Protein AF-A0A917V5T8-F1 (afdb_monomer_lite)

Organism: NCBI:txid690164

pLDDT: mean 91.97, std 6.27, range [68.06, 97.38]

Foldseek 3Di:
DEKEFAWDWDDDPVAIWTFTPWIWDDDDPDTHTPRVQDDRPDTHRDPLRVLVVVCVSVVHDSVPYHYDYD

Structure (mmCIF, N/CA/C/O backbone):
data_AF-A0A917V5T8-F1
#
_entry.id   AF-A0A917V5T8-F1
#
loop_
_atom_site.group_PDB
_atom_site.id
_atom_site.type_symbol
_atom_site.label_atom_id
_atom_site.label_alt_id
_atom_site.label_comp_id
_atom_site.label_asym_id
_atom_site.label_entity_id
_atom_site.label_seq_id
_atom_site.pdbx_PDB_ins_code
_atom_site.Cartn_x
_atom_site.Cartn_y
_atom_site.Cartn_z
_atom_site.occupancy
_atom_site.B_iso_or_equiv
_atom_site.auth_seq_id
_atom_site.auth_comp_id
_atom_site.auth_asym_id
_atom_site.auth_atom_id
_atom_site.pdbx_PDB_model_num
ATOM 1 N N . MET A 1 1 ? -2.999 2.411 11.369 1.00 88.81 1 MET A N 1
ATOM 2 C CA . MET A 1 1 ? -3.702 1.368 10.601 1.00 88.81 1 MET A CA 1
ATOM 3 C C . MET A 1 1 ? -2.701 0.338 10.140 1.00 88.81 1 MET A C 1
ATOM 5 O O . MET A 1 1 ? -1.684 0.699 9.559 1.00 88.81 1 MET A O 1
ATOM 9 N N . GLN A 1 2 ? -2.993 -0.923 10.430 1.00 93.06 2 GLN A N 1
ATOM 10 C CA . GLN A 1 2 ? -2.168 -2.054 10.033 1.00 93.06 2 GLN A CA 1
ATOM 11 C C . GLN A 1 2 ? -2.811 -2.742 8.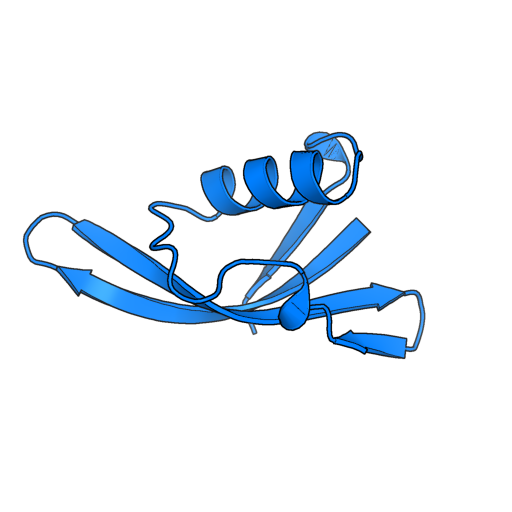838 1.00 93.06 2 GLN A C 1
ATOM 13 O O . GLN A 1 2 ? -3.996 -3.078 8.876 1.00 93.06 2 GLN A O 1
ATOM 18 N N . PHE A 1 3 ? -2.023 -2.938 7.790 1.00 94.50 3 PHE A N 1
ATOM 19 C CA . PHE A 1 3 ? -2.424 -3.627 6.581 1.00 94.50 3 PHE A CA 1
ATOM 20 C C . PHE A 1 3 ? -1.593 -4.887 6.396 1.00 94.50 3 PHE A C 1
ATOM 22 O O . PHE A 1 3 ? -0.380 -4.888 6.602 1.00 94.50 3 PHE A O 1
ATOM 29 N N . GLU A 1 4 ? -2.255 -5.949 5.970 1.00 95.31 4 GLU A N 1
ATOM 30 C CA . GLU A 1 4 ? -1.627 -7.185 5.538 1.00 95.31 4 GLU A CA 1
ATOM 31 C C . GLU A 1 4 ? -1.880 -7.362 4.044 1.00 95.31 4 GLU A C 1
ATOM 33 O O . GLU A 1 4 ? -3.024 -7.261 3.586 1.00 95.31 4 GLU A O 1
ATOM 38 N N . ILE A 1 5 ? -0.820 -7.621 3.287 1.00 95.38 5 ILE A N 1
ATOM 39 C CA . ILE A 1 5 ? -0.893 -7.812 1.842 1.00 95.38 5 ILE A CA 1
ATOM 40 C C . ILE A 1 5 ? -0.418 -9.195 1.429 1.00 95.38 5 ILE A C 1
ATOM 42 O O . ILE A 1 5 ? 0.483 -9.768 2.035 1.00 95.38 5 ILE A O 1
ATOM 46 N N . GLN A 1 6 ? -1.001 -9.683 0.341 1.00 95.62 6 GLN A N 1
ATOM 47 C CA . GLN A 1 6 ? -0.458 -10.783 -0.447 1.00 95.62 6 GLN A CA 1
ATOM 48 C C . GLN A 1 6 ? 0.113 -10.187 -1.736 1.00 95.62 6 GLN A C 1
ATOM 50 O O . GLN A 1 6 ? -0.665 -9.861 -2.644 1.00 95.62 6 GLN A O 1
ATOM 55 N N . PRO A 1 7 ? 1.434 -9.949 -1.805 1.00 95.12 7 PRO A N 1
ATOM 56 C CA . PRO A 1 7 ? 2.062 -9.432 -3.008 1.00 95.12 7 PRO A CA 1
ATOM 57 C C . PRO A 1 7 ? 2.171 -10.534 -4.065 1.00 95.12 7 PRO A C 1
ATOM 59 O O . PRO A 1 7 ? 2.490 -11.680 -3.760 1.00 95.12 7 PRO A O 1
ATOM 62 N N . ASN A 1 8 ? 1.953 -10.171 -5.321 1.00 95.19 8 ASN A N 1
ATOM 63 C CA . ASN A 1 8 ? 2.350 -10.973 -6.467 1.00 95.19 8 ASN A CA 1
ATOM 64 C C . ASN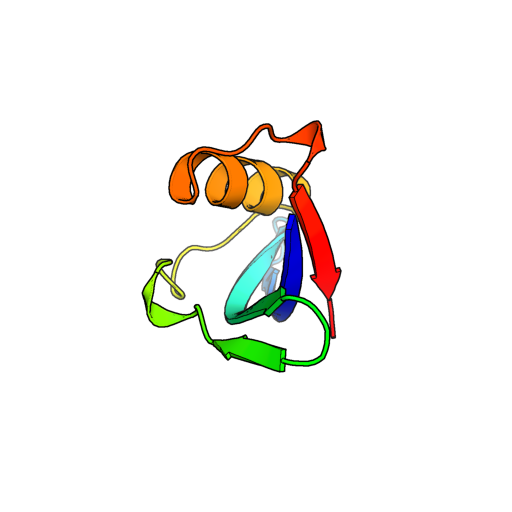 A 1 8 ? 3.546 -10.281 -7.126 1.00 95.19 8 ASN A C 1
ATOM 66 O O . ASN A 1 8 ? 3.388 -9.220 -7.734 1.00 95.19 8 ASN A O 1
ATOM 70 N N . VAL A 1 9 ? 4.737 -10.843 -6.918 1.00 93.44 9 VAL A N 1
ATOM 71 C CA . VAL A 1 9 ? 6.004 -10.256 -7.367 1.00 93.44 9 VAL A CA 1
ATOM 72 C C . VAL A 1 9 ? 6.228 -10.597 -8.835 1.00 93.44 9 VAL A C 1
ATOM 74 O O . VAL A 1 9 ? 6.263 -11.767 -9.208 1.00 93.44 9 VAL A O 1
ATOM 77 N N . ASP A 1 10 ? 6.416 -9.563 -9.644 1.00 90.56 10 ASP A N 1
ATOM 78 C CA . ASP A 1 10 ? 6.818 -9.653 -11.041 1.00 90.56 10 ASP A CA 1
ATOM 79 C C . ASP A 1 10 ? 8.291 -9.244 -11.143 1.00 90.56 10 ASP A C 1
ATOM 81 O O . ASP A 1 10 ? 8.644 -8.067 -11.001 1.00 90.56 10 ASP A O 1
ATOM 85 N N . ARG A 1 11 ? 9.160 -10.243 -11.327 1.00 86.50 11 ARG A N 1
ATOM 86 C CA . ARG A 1 11 ? 10.604 -10.037 -11.462 1.00 86.50 11 ARG A CA 1
ATOM 87 C C . ARG A 1 11 ? 10.932 -9.700 -12.903 1.00 86.50 11 ARG A C 1
ATOM 89 O O . ARG A 1 11 ? 10.751 -10.538 -13.788 1.00 86.50 11 ARG A O 1
ATOM 96 N N . ARG A 1 12 ? 11.463 -8.501 -13.133 1.00 81.44 12 ARG A N 1
ATOM 97 C CA . ARG A 1 12 ? 11.877 -8.051 -14.464 1.00 81.44 12 ARG A CA 1
ATOM 98 C C . ARG A 1 12 ? 13.381 -7.795 -14.507 1.00 81.44 12 ARG A C 1
ATOM 100 O O . ARG A 1 12 ? 13.968 -7.474 -13.475 1.00 81.44 12 ARG A O 1
ATOM 107 N N . PRO A 1 13 ? 14.009 -7.886 -15.694 1.00 80.88 13 PRO A N 1
ATOM 108 C CA . PRO A 1 13 ? 15.432 -7.577 -15.858 1.00 80.88 13 PRO A CA 1
ATOM 109 C C . PRO A 1 13 ? 15.804 -6.171 -15.367 1.00 80.88 13 PRO A C 1
ATOM 111 O O . PRO A 1 13 ? 16.894 -5.976 -14.839 1.00 80.88 13 PRO A O 1
ATOM 114 N N . ASP A 1 14 ? 14.871 -5.222 -15.492 1.00 79.88 14 ASP A N 1
ATOM 115 C CA . ASP A 1 14 ? 15.065 -3.806 -15.165 1.00 79.88 14 ASP A CA 1
ATOM 116 C C . ASP A 1 14 ? 14.610 -3.432 -13.737 1.00 79.88 14 ASP A C 1
ATOM 118 O O . ASP A 1 14 ? 14.620 -2.257 -13.372 1.00 79.88 14 ASP A O 1
ATOM 122 N N . GLY A 1 15 ? 14.207 -4.416 -12.921 1.00 80.75 15 GLY A N 1
ATOM 123 C CA . GLY A 1 15 ? 13.795 -4.221 -11.528 1.00 80.75 15 GLY A CA 1
ATOM 124 C C . GLY A 1 15 ? 12.572 -5.045 -11.119 1.00 80.75 15 GLY A C 1
ATOM 125 O O . GLY A 1 15 ? 11.683 -5.325 -11.923 1.00 80.75 15 GLY A O 1
ATOM 126 N N . ASP A 1 16 ? 12.516 -5.419 -9.840 1.00 89.44 16 ASP A N 1
ATOM 127 C CA . ASP A 1 16 ? 11.382 -6.147 -9.270 1.00 89.44 16 ASP A CA 1
ATOM 128 C C . ASP A 1 16 ? 10.215 -5.194 -8.993 1.00 89.44 16 ASP A C 1
ATOM 130 O O . ASP A 1 16 ? 10.365 -4.174 -8.319 1.00 89.44 16 ASP A O 1
ATOM 134 N N . THR A 1 17 ? 9.027 -5.567 -9.463 1.00 94.94 17 THR A N 1
ATOM 135 C CA . THR A 1 17 ? 7.768 -4.898 -9.116 1.00 94.94 17 THR A CA 1
ATOM 136 C C . THR A 1 17 ? 6.833 -5.886 -8.439 1.00 94.94 17 THR A C 1
ATOM 138 O O . THR A 1 17 ? 7.053 -7.097 -8.466 1.00 94.94 17 THR A O 1
ATOM 141 N N . PHE A 1 18 ? 5.768 -5.402 -7.809 1.00 95.75 18 PHE A N 1
ATOM 142 C CA . PHE A 1 18 ? 4.719 -6.287 -7.322 1.00 95.75 18 PHE A CA 1
ATOM 143 C C . PHE A 1 18 ? 3.338 -5.664 -7.462 1.00 95.75 18 PHE A C 1
ATOM 145 O O . PHE A 1 18 ? 3.147 -4.461 -7.310 1.00 95.75 18 PHE A O 1
ATOM 152 N N . THR A 1 19 ? 2.353 -6.514 -7.705 1.00 96.88 19 THR A N 1
ATOM 153 C CA . THR A 1 19 ? 0.934 -6.167 -7.599 1.00 96.88 19 THR A CA 1
ATOM 154 C C . THR A 1 19 ? 0.386 -6.666 -6.265 1.00 96.88 19 THR A C 1
ATOM 156 O O . THR A 1 19 ? 0.959 -7.558 -5.636 1.00 96.88 19 THR A O 1
ATOM 159 N N . VAL A 1 20 ? -0.719 -6.093 -5.788 1.00 96.81 20 VAL A N 1
ATOM 160 C CA . VAL A 1 20 ? -1.354 -6.527 -4.533 1.00 96.81 20 VAL A CA 1
ATOM 161 C C . VAL A 1 20 ? -2.540 -7.429 -4.864 1.00 96.81 20 VAL A C 1
ATOM 163 O O . VAL A 1 20 ? -3.611 -6.951 -5.235 1.00 96.81 20 VAL A O 1
ATOM 166 N N . ALA A 1 21 ? -2.363 -8.745 -4.717 1.00 95.19 21 ALA A N 1
ATOM 167 C CA . ALA A 1 21 ? -3.409 -9.725 -5.011 1.00 95.19 21 ALA A CA 1
ATOM 168 C C . ALA A 1 21 ? -4.556 -9.656 -3.993 1.00 95.19 21 ALA A C 1
ATOM 170 O O . ALA A 1 21 ? -5.734 -9.721 -4.369 1.00 95.19 21 ALA A O 1
ATOM 171 N N . ARG A 1 22 ? -4.202 -9.491 -2.709 1.00 95.81 22 ARG A N 1
ATOM 172 C CA . ARG A 1 22 ? -5.140 -9.226 -1.614 1.00 95.81 22 ARG A CA 1
ATOM 173 C C . ARG A 1 22 ? -4.602 -8.177 -0.649 1.00 95.81 22 ARG A C 1
ATOM 175 O O . ARG A 1 22 ? -3.416 -8.187 -0.324 1.00 95.81 22 ARG A O 1
ATOM 182 N N . LEU A 1 23 ? -5.497 -7.327 -0.159 1.00 96.19 23 LEU A N 1
ATOM 183 C CA . LEU A 1 23 ? -5.250 -6.312 0.859 1.00 96.19 23 LEU A CA 1
ATOM 184 C C . LEU A 1 23 ? -6.241 -6.505 1.999 1.00 96.19 23 LEU A C 1
ATOM 186 O O . LEU A 1 23 ? -7.449 -6.563 1.782 1.00 96.19 23 LEU A O 1
ATOM 190 N N . PHE A 1 24 ? -5.736 -6.521 3.223 1.00 95.56 24 PHE A N 1
ATOM 191 C CA . PHE A 1 24 ? -6.568 -6.610 4.407 1.00 95.56 24 PHE A CA 1
ATOM 192 C C . PHE A 1 24 ? -6.176 -5.561 5.430 1.00 95.56 24 PHE A C 1
ATOM 194 O O . PHE A 1 24 ? -4.993 -5.290 5.607 1.00 95.56 24 PHE A O 1
ATOM 201 N N . ALA A 1 25 ? -7.157 -5.005 6.135 1.0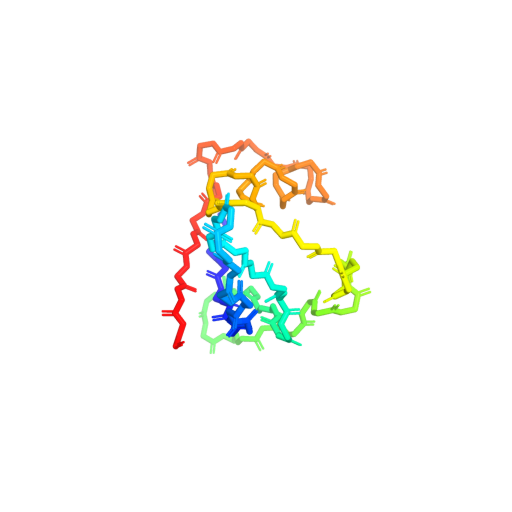0 93.31 25 ALA A N 1
ATOM 202 C CA . ALA A 1 25 ? -6.903 -4.228 7.342 1.00 93.31 25 ALA A CA 1
ATOM 203 C C . ALA A 1 25 ? -7.049 -5.115 8.580 1.00 93.31 25 ALA A C 1
ATOM 205 O O . ALA A 1 25 ? -8.013 -5.882 8.693 1.00 93.31 25 ALA A O 1
ATOM 206 N N . ALA A 1 26 ? -6.106 -4.973 9.508 1.00 85.25 26 ALA A N 1
ATOM 207 C CA . ALA A 1 26 ? -6.233 -5.491 10.859 1.00 85.25 26 ALA A CA 1
ATOM 208 C C . ALA A 1 26 ? -7.002 -4.466 11.708 1.00 85.25 26 ALA A C 1
ATOM 210 O O . ALA A 1 26 ? -6.506 -3.374 11.990 1.00 85.25 26 ALA A O 1
ATOM 211 N N . ASP A 1 27 ? -8.231 -4.824 12.076 1.00 78.69 27 ASP A N 1
ATOM 212 C CA . ASP A 1 27 ? -9.111 -4.060 12.961 1.00 78.69 27 ASP A CA 1
ATOM 213 C C . ASP A 1 27 ? -9.413 -4.932 14.190 1.00 78.69 27 ASP A C 1
ATOM 215 O O . ASP A 1 27 ? -10.340 -5.751 14.208 1.00 78.69 27 ASP A O 1
ATOM 219 N N . GLY A 1 28 ? -8.526 -4.857 15.186 1.00 72.00 28 GLY A N 1
ATOM 220 C CA . GLY A 1 28 ? -8.564 -5.725 16.363 1.00 72.00 28 GLY A CA 1
ATOM 221 C C . GLY A 1 28 ? -8.453 -7.212 15.997 1.00 72.00 28 GLY A C 1
ATOM 222 O O . GLY A 1 28 ? -7.502 -7.630 15.344 1.00 72.00 28 GLY A O 1
ATOM 223 N N . ALA A 1 29 ? -9.430 -8.021 16.420 1.00 68.06 29 ALA A N 1
ATOM 224 C CA . ALA A 1 29 ? -9.463 -9.466 16.166 1.00 68.06 29 ALA A CA 1
ATOM 225 C C . ALA A 1 29 ? -10.012 -9.852 14.778 1.00 68.06 29 ALA A C 1
ATOM 227 O O . ALA A 1 29 ? -10.087 -11.038 14.457 1.00 68.06 29 ALA A O 1
ATOM 228 N N . ARG A 1 30 ? -10.448 -8.883 13.959 1.00 76.38 30 ARG A N 1
ATOM 229 C CA . ARG A 1 30 ? -11.053 -9.154 12.650 1.00 76.38 30 ARG A CA 1
ATOM 230 C C . ARG A 1 30 ? -10.183 -8.620 11.521 1.00 76.38 30 ARG A C 1
ATOM 232 O O . ARG A 1 30 ? -9.763 -7.466 11.504 1.00 76.38 30 ARG A O 1
ATOM 239 N N . ARG A 1 31 ? -9.970 -9.488 10.535 1.00 87.25 31 ARG A N 1
ATOM 240 C CA . ARG A 1 31 ? -9.322 -9.165 9.267 1.00 87.25 31 ARG A CA 1
ATOM 241 C C . ARG A 1 31 ? -10.400 -8.755 8.266 1.00 87.25 31 ARG A C 1
ATOM 243 O O . ARG A 1 31 ? -11.260 -9.566 7.929 1.00 87.25 31 ARG A O 1
ATOM 250 N N . ARG A 1 32 ? -10.380 -7.501 7.808 1.00 91.94 32 ARG A N 1
ATOM 251 C CA . ARG A 1 32 ? -11.334 -6.987 6.809 1.00 91.94 32 ARG A CA 1
ATOM 252 C C . ARG A 1 32 ? -10.679 -6.968 5.435 1.00 91.94 32 ARG A C 1
ATOM 254 O O . ARG A 1 32 ? -9.615 -6.374 5.295 1.00 91.94 32 ARG A O 1
ATOM 261 N N . ASP A 1 33 ? -11.305 -7.592 4.440 1.00 94.19 33 ASP A N 1
ATOM 262 C CA . ASP A 1 33 ? -10.828 -7.553 3.053 1.00 94.19 33 ASP A CA 1
ATOM 263 C C . ASP A 1 33 ? -11.129 -6.187 2.421 1.00 94.19 33 ASP A C 1
ATOM 265 O O . ASP 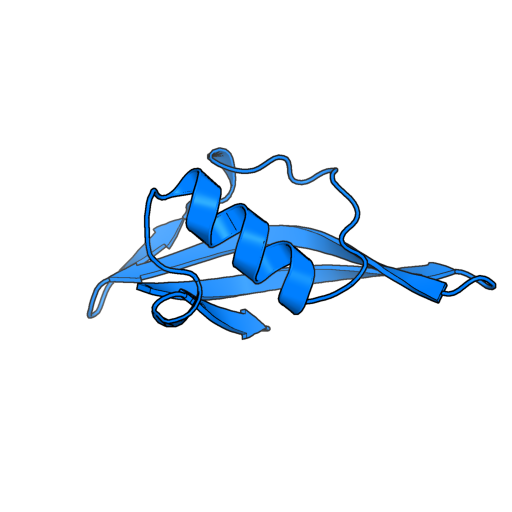A 1 33 ? -12.282 -5.759 2.332 1.00 94.19 33 ASP A O 1
ATOM 269 N N . LEU A 1 34 ? -10.069 -5.496 2.007 1.00 94.75 34 LEU A N 1
ATOM 270 C CA . LEU A 1 34 ? -10.092 -4.176 1.380 1.00 94.75 34 LEU A CA 1
ATOM 271 C C . LEU A 1 34 ? -9.524 -4.211 -0.044 1.00 94.75 34 LEU A C 1
ATOM 273 O O . LEU A 1 34 ? -9.261 -3.164 -0.630 1.00 94.75 34 LEU A O 1
ATOM 277 N N . SER A 1 35 ? -9.351 -5.399 -0.625 1.00 95.31 35 SER A N 1
ATOM 278 C CA . SER A 1 35 ? -8.770 -5.588 -1.960 1.00 95.31 35 SER A CA 1
ATOM 279 C C . SER A 1 35 ? -9.561 -4.869 -3.057 1.00 95.31 35 SER A C 1
ATOM 281 O O . SER A 1 35 ? -8.992 -4.484 -4.070 1.00 95.31 35 SER A O 1
ATOM 283 N N . HIS A 1 36 ? -10.864 -4.662 -2.847 1.00 94.25 36 HIS A N 1
ATOM 284 C CA . HIS A 1 36 ? -11.753 -3.937 -3.759 1.00 94.25 36 HIS A CA 1
ATOM 285 C C . HIS A 1 36 ? -11.572 -2.410 -3.723 1.00 94.25 36 HIS A C 1
ATOM 287 O O . HIS A 1 36 ? -12.137 -1.709 -4.558 1.00 94.25 36 HIS A O 1
ATOM 293 N N . LEU A 1 37 ? -10.826 -1.876 -2.749 1.00 94.38 37 LEU A N 1
ATOM 294 C CA . LEU A 1 37 ? -10.612 -0.436 -2.603 1.00 94.38 37 LEU A CA 1
ATOM 295 C C . LEU A 1 37 ? -9.365 0.063 -3.326 1.00 94.38 37 LEU A C 1
ATOM 297 O O . LEU A 1 37 ? -9.211 1.276 -3.441 1.00 94.38 37 LEU A O 1
ATOM 301 N N . ILE A 1 38 ? -8.506 -0.828 -3.814 1.00 94.00 38 ILE A N 1
ATOM 302 C CA . ILE A 1 38 ? -7.315 -0.479 -4.588 1.00 94.00 38 ILE A CA 1
ATOM 303 C C . ILE A 1 38 ? -7.389 -1.112 -5.974 1.00 94.00 38 ILE A C 1
ATOM 305 O O . ILE A 1 38 ? -8.023 -2.150 -6.164 1.00 94.00 38 ILE A O 1
ATOM 309 N N . ASP A 1 39 ? -6.696 -0.511 -6.935 1.00 95.12 39 ASP A N 1
ATOM 310 C CA . ASP A 1 39 ? -6.408 -1.197 -8.186 1.00 95.12 39 ASP A CA 1
ATOM 311 C C . ASP A 1 39 ? -5.361 -2.293 -7.934 1.00 95.12 39 ASP A C 1
ATOM 313 O O . ASP A 1 39 ? -4.239 -2.026 -7.497 1.00 95.12 39 ASP A O 1
ATOM 317 N N . ARG A 1 40 ? -5.749 -3.545 -8.186 1.00 94.75 40 ARG A N 1
ATOM 318 C CA . ARG A 1 40 ? -4.895 -4.728 -8.002 1.00 94.75 40 ARG A CA 1
ATOM 319 C C . ARG A 1 40 ? -3.979 -4.996 -9.191 1.00 94.75 40 ARG A C 1
ATOM 321 O O . ARG A 1 40 ? -3.101 -5.841 -9.079 1.00 94.75 40 ARG A O 1
ATOM 328 N N . SER A 1 41 ? -4.188 -4.314 -10.314 1.00 94.75 41 SER A N 1
ATOM 329 C CA . SER A 1 41 ? -3.325 -4.399 -11.493 1.00 94.75 41 SER A CA 1
ATOM 330 C C . SER A 1 41 ? -2.160 -3.409 -11.450 1.00 94.75 41 SER A C 1
ATOM 332 O O . SER A 1 41 ? -1.217 -3.548 -12.225 1.00 94.75 41 SER A O 1
ATOM 334 N N . TYR A 1 42 ? -2.194 -2.450 -10.519 1.00 94.75 42 TYR A N 1
ATOM 335 C CA . TYR A 1 42 ? -1.160 -1.434 -10.382 1.00 94.75 42 TYR A CA 1
ATOM 336 C C . TYR A 1 42 ? 0.175 -2.046 -9.905 1.00 94.75 42 TYR A C 1
ATOM 338 O O . TYR A 1 42 ? 0.215 -2.639 -8.817 1.00 94.75 42 TYR A O 1
ATOM 346 N N . PRO A 1 43 ? 1.267 -1.912 -10.685 1.00 95.25 43 PRO A N 1
ATOM 347 C CA . PRO A 1 43 ? 2.578 -2.428 -10.316 1.00 95.25 43 PRO A CA 1
ATOM 348 C C . PRO A 1 43 ? 3.311 -1.438 -9.402 1.00 95.25 43 PRO A C 1
ATOM 350 O O . PRO A 1 43 ? 3.775 -0.388 -9.841 1.00 95.25 43 PRO A O 1
ATOM 353 N N . TYR A 1 44 ? 3.457 -1.796 -8.129 1.00 95.44 44 TYR A N 1
ATOM 354 C CA . TYR A 1 44 ? 4.249 -1.034 -7.169 1.00 95.44 44 TYR A CA 1
ATOM 355 C C . TYR A 1 44 ? 5.735 -1.353 -7.319 1.00 95.44 44 TYR A C 1
ATOM 357 O O . TYR A 1 44 ? 6.133 -2.515 -7.423 1.00 95.44 44 TYR A O 1
ATOM 365 N N . GLN A 1 45 ? 6.558 -0.313 -7.239 1.00 94.31 45 GLN A N 1
ATOM 366 C CA . GLN A 1 45 ? 8.019 -0.390 -7.240 1.00 94.31 45 GLN A CA 1
ATOM 367 C C . GLN A 1 45 ? 8.577 -0.678 -5.841 1.00 94.31 45 GLN A C 1
ATOM 369 O O . GLN A 1 45 ? 9.714 -1.110 -5.681 1.00 94.31 45 GLN A O 1
ATOM 374 N N . SER A 1 46 ? 7.812 -0.385 -4.782 1.00 92.94 46 SER A N 1
ATOM 375 C CA . SER A 1 46 ? 8.261 -0.610 -3.405 1.00 92.94 46 SER A CA 1
ATOM 376 C C . SER A 1 46 ? 7.117 -0.622 -2.391 1.00 92.94 46 SER A C 1
ATOM 378 O O . SER A 1 46 ? 6.059 -0.027 -2.597 1.00 92.94 46 SER A O 1
ATOM 380 N N . LEU A 1 47 ? 7.370 -1.203 -1.213 1.00 93.31 47 LEU A N 1
ATOM 381 C CA . LEU A 1 47 ? 6.465 -1.070 -0.063 1.00 93.31 47 LEU A CA 1
ATOM 382 C C . LEU A 1 47 ? 6.283 0.390 0.374 1.00 93.31 47 LEU A C 1
ATOM 384 O O . LEU A 1 47 ? 5.241 0.737 0.927 1.00 93.31 47 LEU A O 1
ATOM 388 N N . ARG A 1 48 ? 7.275 1.259 0.128 1.00 94.81 48 ARG A N 1
ATOM 389 C CA . ARG A 1 48 ? 7.170 2.692 0.429 1.00 94.81 48 ARG A CA 1
ATOM 390 C C . ARG A 1 48 ? 6.098 3.346 -0.433 1.00 94.81 48 ARG A C 1
ATOM 392 O O . ARG A 1 48 ? 5.297 4.105 0.096 1.00 94.81 48 ARG A O 1
ATOM 399 N N . GLU A 1 49 ? 6.081 3.044 -1.725 1.00 96.00 49 GLU A N 1
ATOM 400 C CA . GLU A 1 49 ? 5.062 3.537 -2.654 1.00 96.00 49 GLU A CA 1
ATOM 401 C C . GLU A 1 49 ? 3.667 3.063 -2.244 1.00 96.00 49 GLU A C 1
ATOM 403 O O . GLU A 1 49 ? 2.767 3.882 -2.071 1.00 96.00 49 GLU A O 1
ATOM 408 N N . LEU A 1 50 ? 3.515 1.764 -1.964 1.00 96.12 50 LEU A N 1
ATOM 409 C CA . LEU A 1 50 ? 2.256 1.224 -1.456 1.00 96.12 50 LEU A CA 1
ATOM 410 C C . LEU A 1 50 ? 1.811 1.936 -0.166 1.00 96.12 50 LEU A C 1
ATOM 412 O O . LEU A 1 50 ? 0.636 2.254 -0.009 1.00 96.12 50 LEU A O 1
ATOM 416 N N . ARG A 1 51 ? 2.739 2.235 0.752 1.00 96.56 51 ARG A N 1
ATOM 417 C CA . ARG A 1 51 ? 2.443 2.957 2.000 1.00 96.56 51 ARG A CA 1
ATOM 418 C C . ARG A 1 51 ? 1.864 4.345 1.750 1.00 96.56 51 ARG A C 1
ATOM 420 O O . ARG A 1 51 ? 0.925 4.724 2.445 1.00 96.56 51 ARG A O 1
ATOM 427 N N . TRP A 1 52 ? 2.413 5.085 0.791 1.00 97.38 52 TRP A N 1
ATOM 428 C CA . TRP A 1 52 ? 1.882 6.389 0.389 1.00 97.38 52 TRP A CA 1
ATOM 429 C C . TRP A 1 52 ? 0.496 6.255 -0.231 1.00 97.38 52 TRP A C 1
ATOM 431 O O . TRP A 1 52 ? -0.432 6.907 0.237 1.00 97.38 52 TRP A O 1
ATOM 441 N N . HIS A 1 53 ? 0.328 5.333 -1.179 1.00 96.62 53 HIS A N 1
ATOM 442 C CA . HIS A 1 53 ? -0.960 5.115 -1.828 1.00 96.62 53 HIS A CA 1
ATOM 443 C C . HIS A 1 53 ? -2.059 4.738 -0.818 1.00 96.62 53 HIS A C 1
ATOM 445 O O . HIS A 1 53 ? -3.150 5.304 -0.848 1.00 96.62 53 HIS A O 1
ATOM 451 N N . LEU A 1 54 ? -1.780 3.841 0.135 1.00 96.12 54 LEU A N 1
ATOM 452 C CA . LEU A 1 54 ? -2.742 3.496 1.189 1.00 96.12 54 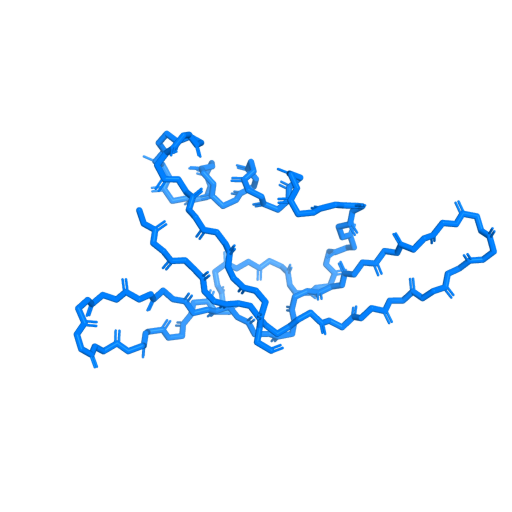LEU A CA 1
ATOM 453 C C . LEU A 1 54 ? -3.029 4.688 2.115 1.00 96.12 54 LEU A C 1
ATOM 455 O O . LEU A 1 54 ? -4.174 4.891 2.512 1.00 96.12 54 LEU A O 1
ATOM 459 N N . ALA A 1 55 ? -2.019 5.491 2.452 1.00 96.56 55 ALA A N 1
ATOM 460 C CA . ALA A 1 55 ? -2.206 6.680 3.280 1.00 96.56 55 ALA A CA 1
ATOM 461 C C . ALA A 1 55 ? -3.179 7.675 2.632 1.00 96.56 55 ALA A C 1
ATOM 463 O O . ALA A 1 55 ? -4.126 8.122 3.279 1.00 96.56 55 ALA A O 1
ATOM 464 N N . GLU A 1 56 ? -2.990 7.950 1.341 1.00 96.19 56 GLU A N 1
ATOM 465 C CA . GLU A 1 56 ? -3.880 8.808 0.559 1.00 96.19 56 GLU A CA 1
ATOM 466 C C . GLU A 1 56 ? -5.276 8.192 0.425 1.00 96.19 56 GLU A C 1
ATOM 468 O O . GLU A 1 56 ? -6.277 8.853 0.704 1.00 96.19 56 GLU A O 1
ATOM 473 N N . ARG A 1 57 ? -5.359 6.900 0.081 1.00 95.31 57 ARG A N 1
ATOM 474 C CA . ARG A 1 57 ? -6.631 6.205 -0.155 1.00 95.31 57 ARG A CA 1
ATOM 475 C C . ARG A 1 57 ? -7.534 6.157 1.075 1.00 95.31 57 ARG A C 1
ATOM 477 O O . ARG A 1 57 ? -8.753 6.227 0.931 1.00 95.31 57 ARG A O 1
ATOM 484 N N . PHE A 1 58 ? -6.949 6.026 2.263 1.00 93.06 58 PHE A N 1
ATOM 485 C CA . PHE A 1 58 ? -7.677 5.943 3.531 1.00 93.06 58 PHE A CA 1
ATOM 486 C C . PHE A 1 58 ? -7.670 7.254 4.329 1.00 93.06 58 PHE A C 1
ATOM 488 O O . PHE A 1 58 ? -8.149 7.262 5.460 1.00 93.06 58 PHE A O 1
ATOM 495 N N . ALA A 1 59 ? -7.153 8.351 3.759 1.00 94.88 59 ALA A N 1
ATOM 496 C CA . ALA A 1 59 ? -7.042 9.657 4.413 1.00 94.88 59 ALA A CA 1
ATOM 497 C C . ALA A 1 59 ? -6.363 9.595 5.799 1.00 94.88 59 ALA A C 1
ATOM 499 O O . ALA A 1 59 ? -6.794 10.237 6.758 1.00 94.88 59 ALA A O 1
ATOM 500 N N . VAL A 1 60 ? -5.287 8.810 5.912 1.00 94.50 60 VAL A N 1
ATOM 501 C CA . VAL A 1 60 ? -4.502 8.658 7.146 1.00 94.50 60 VAL A CA 1
ATOM 502 C C . VAL A 1 60 ? -3.066 9.149 6.957 1.00 94.50 60 VAL A C 1
ATOM 504 O O . VAL A 1 60 ? -2.528 9.085 5.854 1.00 94.50 60 VAL A O 1
ATOM 507 N N . PRO A 1 61 ? -2.376 9.597 8.022 1.00 96.00 61 PRO A N 1
ATOM 508 C CA . PRO A 1 61 ? -0.969 9.959 7.918 1.00 96.00 61 PRO A CA 1
ATOM 509 C C . PRO A 1 61 ? -0.116 8.759 7.500 1.00 96.00 61 PRO A C 1
ATOM 511 O O . PRO A 1 61 ? -0.232 7.682 8.087 1.00 96.00 61 PRO A O 1
ATOM 514 N N . VAL A 1 62 ? 0.835 8.963 6.584 1.00 95.00 62 VAL A N 1
ATOM 515 C CA . VAL A 1 62 ? 1.776 7.916 6.135 1.00 95.00 62 VAL A CA 1
ATOM 516 C C . VAL A 1 62 ? 2.476 7.252 7.315 1.00 95.00 62 VAL A C 1
ATOM 518 O O . VAL A 1 62 ? 2.609 6.031 7.351 1.00 95.00 62 VAL A O 1
ATOM 521 N N . LYS A 1 63 ? 2.882 8.027 8.331 1.00 94.12 63 LYS A N 1
ATOM 522 C CA . LYS A 1 63 ? 3.515 7.505 9.557 1.00 94.12 63 LYS A CA 1
ATOM 523 C C . LYS A 1 63 ? 2.621 6.525 10.330 1.00 94.12 63 LYS A C 1
ATOM 525 O O . LYS A 1 63 ? 3.150 5.632 10.975 1.00 94.12 63 LYS A O 1
ATOM 530 N N . GLY A 1 64 ? 1.301 6.645 10.203 1.00 92.25 64 GLY A N 1
ATOM 531 C CA . GLY A 1 64 ? 0.320 5.748 10.809 1.00 92.25 64 GLY A CA 1
ATOM 532 C C . GLY A 1 64 ? -0.039 4.522 9.965 1.00 92.25 64 GLY A C 1
ATOM 533 O O . GLY A 1 64 ? -0.842 3.717 10.427 1.00 92.25 64 GLY A O 1
ATOM 534 N N . VAL A 1 65 ? 0.504 4.366 8.753 1.00 94.94 65 VAL A N 1
ATOM 535 C CA . VAL A 1 65 ? 0.297 3.182 7.901 1.00 94.94 65 VAL A CA 1
ATOM 536 C C . VAL A 1 65 ? 1.405 2.167 8.150 1.00 94.94 65 VAL A C 1
ATOM 538 O O . VAL A 1 65 ? 2.569 2.434 7.871 1.00 94.94 65 VAL A O 1
ATOM 541 N N . GLU A 1 66 ? 1.053 0.982 8.625 1.00 94.69 66 GLU A N 1
ATOM 542 C CA . GLU A 1 66 ? 1.967 -0.155 8.741 1.00 94.69 66 GLU A CA 1
ATOM 543 C C . GLU A 1 66 ? 1.559 -1.225 7.731 1.00 94.69 66 GLU A C 1
ATOM 545 O O . GLU A 1 66 ? 0.374 -1.522 7.603 1.00 94.69 66 GLU A O 1
ATOM 550 N N . ILE A 1 67 ? 2.526 -1.801 7.014 1.00 94.44 67 ILE A N 1
ATOM 551 C CA . ILE A 1 67 ? 2.283 -2.852 6.019 1.00 94.44 67 ILE A CA 1
ATOM 552 C C . ILE A 1 67 ? 3.080 -4.087 6.417 1.00 94.44 67 ILE A C 1
ATOM 554 O O . ILE A 1 67 ? 4.273 -3.990 6.706 1.00 94.44 67 ILE A O 1
ATOM 558 N N . ARG A 1 68 ? 2.424 -5.245 6.396 1.00 92.75 68 ARG A N 1
ATOM 559 C CA . ARG A 1 68 ? 3.039 -6.564 6.544 1.00 92.75 68 ARG A CA 1
ATOM 560 C C . ARG A 1 68 ? 2.748 -7.389 5.297 1.00 92.75 68 ARG A C 1
ATOM 562 O O . ARG A 1 68 ? 1.614 -7.404 4.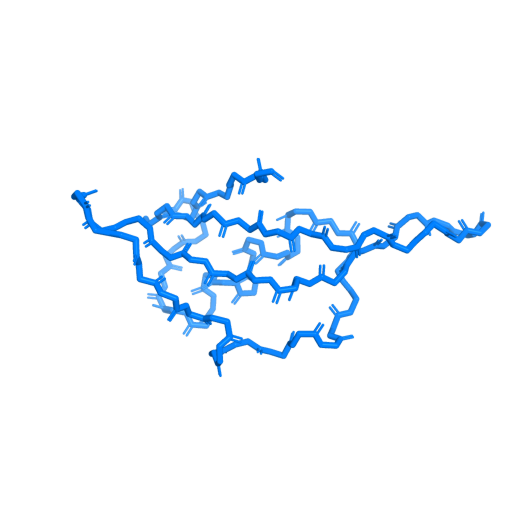824 1.00 92.75 68 ARG A O 1
ATOM 569 N N . ALA A 1 69 ? 3.768 -8.048 4.763 1.00 87.56 69 ALA A N 1
ATOM 570 C CA . ALA A 1 69 ? 3.588 -9.065 3.735 1.00 87.56 69 ALA A CA 1
ATOM 571 C C . ALA A 1 69 ? 3.358 -10.418 4.418 1.00 87.56 69 ALA A C 1
ATOM 573 O O . ALA A 1 69 ? 4.077 -10.740 5.367 1.00 87.56 69 ALA A O 1
ATOM 574 N N . ALA A 1 70 ? 2.330 -11.137 3.971 1.00 78.69 70 ALA A N 1
ATOM 575 C CA . ALA A 1 70 ? 2.029 -12.506 4.382 1.00 78.69 70 ALA A CA 1
ATOM 576 C C . ALA A 1 70 ? 2.681 -13.533 3.456 1.00 78.69 70 ALA A C 1
ATOM 578 O O . ALA A 1 70 ? 2.872 -13.198 2.264 1.00 78.69 70 ALA A O 1
#

Sequence (70 aa):
MQFEIQPNVDRRPDGDTFTVARLFAADGARRRDLSHLIDRSYPYQSLRELRWHLAERFAVPVKGVEIRAA

Radius of gyration: 11.95 Å; chains: 1; bounding box: 27×22×32 Å

Secondary structure (DSSP, 8-state):
-EEEEEEEEEEETTEEEEEEEEEEEEETTEEEE-GGGS-SS--BS-HHHHHHHHHHHTT--GGG-EEEE-